Protein AF-N1UUD4-F1 (afdb_monomer_lite)

Secondary structure (DSSP, 8-state):
-HHHHHHHHHHHHHHHHHHHHHTTTHHHHHHS-THHHHHHHHHHHHHHHHHHHHHHHT---HHHHHHHHHHHHHHHHHHHHHH---TTTS-HHHHHHHHTT--GGGG-TT---S-S----

Sequence (120 aa):
MGLAAILVFGAALLVYGINAYRGAARGWTLRGGYLGLGALYFGAAILLSQPVTWLLESGYSLPGILLGLVMTVCMVLLVLSFFWMPAFLKPRWLKDWEARGSDRTEFSPFRRDSTDKRTP

Structure (mmCIF, N/CA/C/O backbone):
data_AF-N1UUD4-F1
#
_entry.id   AF-N1UUD4-F1
#
loop_
_atom_site.group_PDB
_atom_site.id
_atom_site.type_symbol
_atom_site.label_atom_id
_atom_site.label_alt_id
_atom_site.label_comp_id
_atom_site.label_asym_id
_atom_site.label_entity_id
_atom_site.label_seq_id
_atom_site.pdbx_PDB_ins_code
_atom_site.Cartn_x
_atom_site.Cartn_y
_atom_site.Cartn_z
_atom_site.occupancy
_atom_site.B_iso_or_equiv
_atom_site.auth_seq_id
_atom_site.auth_comp_id
_atom_site.auth_asym_id
_atom_site.auth_atom_id
_atom_site.pdbx_PDB_model_num
ATOM 1 N N . MET A 1 1 ? 8.560 -21.785 -11.286 1.00 61.34 1 MET A N 1
ATOM 2 C CA . MET A 1 1 ? 7.499 -21.640 -10.260 1.00 61.34 1 MET A CA 1
ATOM 3 C C . MET A 1 1 ? 7.542 -20.316 -9.482 1.00 61.34 1 MET A C 1
ATOM 5 O O . MET A 1 1 ? 6.537 -19.981 -8.874 1.00 61.34 1 MET A O 1
ATOM 9 N N . GLY A 1 2 ? 8.627 -19.524 -9.519 1.00 82.19 2 GLY A N 1
ATOM 10 C CA . GLY A 1 2 ? 8.749 -18.314 -8.682 1.00 82.19 2 GLY A CA 1
ATOM 11 C C . GLY A 1 2 ? 7.771 -17.171 -8.999 1.00 82.19 2 GLY A C 1
ATOM 12 O O . GLY A 1 2 ? 7.133 -16.651 -8.094 1.00 82.19 2 GLY A O 1
ATOM 13 N N . LEU A 1 3 ? 7.597 -16.806 -10.273 1.00 84.25 3 LEU A N 1
ATOM 14 C CA . LEU A 1 3 ? 6.860 -15.588 -10.651 1.00 84.25 3 LEU A CA 1
ATOM 15 C C . LEU A 1 3 ? 5.347 -15.686 -10.395 1.00 84.25 3 LEU A C 1
ATOM 17 O O . LEU A 1 3 ? 4.753 -14.784 -9.809 1.00 84.25 3 LEU A O 1
ATOM 21 N N . ALA A 1 4 ? 4.730 -16.813 -10.756 1.00 86.94 4 ALA A N 1
ATOM 22 C CA . ALA A 1 4 ? 3.311 -17.051 -10.490 1.00 86.94 4 ALA A CA 1
ATOM 23 C C . ALA A 1 4 ? 3.001 -17.045 -8.982 1.00 86.94 4 ALA A C 1
ATOM 25 O O . ALA A 1 4 ? 2.006 -16.460 -8.565 1.00 86.94 4 ALA A O 1
ATOM 26 N N . ALA A 1 5 ? 3.877 -17.629 -8.157 1.00 88.19 5 ALA A N 1
ATOM 27 C CA . ALA A 1 5 ? 3.718 -17.617 -6.704 1.00 88.19 5 ALA A CA 1
ATOM 28 C C . ALA A 1 5 ? 3.808 -16.193 -6.128 1.00 88.19 5 ALA A C 1
ATOM 30 O O . ALA A 1 5 ? 2.994 -15.827 -5.285 1.00 88.19 5 ALA A O 1
ATOM 31 N N . ILE A 1 6 ? 4.742 -15.373 -6.626 1.00 88.00 6 ILE A N 1
ATOM 32 C CA . ILE A 1 6 ? 4.882 -13.963 -6.231 1.00 88.00 6 ILE A CA 1
ATOM 33 C C . ILE A 1 6 ? 3.622 -13.166 -6.589 1.00 88.00 6 ILE A C 1
ATOM 35 O O . ILE A 1 6 ? 3.122 -12.409 -5.758 1.00 88.00 6 ILE A O 1
ATOM 39 N N . LEU A 1 7 ? 3.070 -13.362 -7.789 1.00 89.50 7 LEU A N 1
ATOM 40 C CA . LEU A 1 7 ? 1.847 -12.680 -8.220 1.00 89.50 7 LEU A CA 1
ATOM 41 C C . LEU A 1 7 ? 0.626 -13.096 -7.399 1.00 89.50 7 LEU A C 1
ATOM 43 O O . LEU A 1 7 ? -0.143 -12.237 -6.972 1.00 89.50 7 LEU A O 1
ATOM 47 N N . VAL A 1 8 ? 0.464 -14.395 -7.134 1.00 92.38 8 VAL A N 1
ATOM 48 C CA . VAL A 1 8 ? -0.622 -14.904 -6.284 1.00 92.38 8 VAL A CA 1
ATOM 49 C C . VAL A 1 8 ? -0.498 -14.348 -4.867 1.00 92.38 8 VAL A C 1
ATOM 51 O O . VAL A 1 8 ? -1.488 -13.895 -4.295 1.00 92.38 8 VAL A O 1
ATOM 54 N N . PHE A 1 9 ? 0.716 -14.317 -4.317 1.00 90.69 9 PHE A N 1
ATOM 55 C CA . PHE A 1 9 ? 0.977 -13.746 -3.001 1.00 90.69 9 PHE A CA 1
ATOM 56 C C . PHE A 1 9 ? 0.680 -12.238 -2.956 1.00 90.69 9 PHE A C 1
ATOM 58 O O . PHE A 1 9 ? -0.017 -11.774 -2.052 1.00 90.69 9 PHE A O 1
ATOM 65 N N . GLY A 1 10 ? 1.125 -11.478 -3.962 1.00 89.19 10 GLY A N 1
ATOM 66 C CA . GLY A 1 10 ? 0.825 -10.051 -4.098 1.00 89.19 10 GLY A CA 1
ATOM 67 C C . GLY A 1 10 ? -0.676 -9.772 -4.219 1.00 89.19 10 GLY A C 1
ATOM 68 O O . GLY A 1 10 ? -1.195 -8.882 -3.546 1.00 89.19 10 GLY A O 1
ATOM 69 N N . ALA A 1 11 ? -1.398 -10.575 -5.004 1.00 91.25 11 ALA A N 1
ATOM 70 C CA . ALA A 1 11 ? -2.849 -10.478 -5.141 1.00 91.25 11 ALA A CA 1
ATOM 71 C C . ALA A 1 11 ? -3.580 -10.804 -3.831 1.00 91.25 11 ALA A C 1
ATOM 73 O O . ALA A 1 11 ? -4.490 -10.072 -3.440 1.00 91.25 11 ALA A O 1
ATOM 74 N N . ALA A 1 12 ? -3.163 -11.852 -3.116 1.00 92.12 12 ALA A N 1
ATOM 75 C CA . ALA A 1 12 ? -3.735 -12.208 -1.820 1.00 92.12 12 ALA A CA 1
ATOM 76 C C . ALA A 1 12 ? -3.552 -11.078 -0.792 1.00 92.12 12 ALA A C 1
ATOM 78 O O . ALA A 1 12 ? -4.505 -10.712 -0.101 1.00 92.12 12 ALA A O 1
ATOM 79 N N . LEU A 1 13 ? -2.360 -10.473 -0.739 1.00 89.31 13 LEU A N 1
ATOM 80 C CA . LEU A 1 13 ? -2.074 -9.316 0.113 1.00 89.31 13 LEU A CA 1
ATOM 81 C C . LEU A 1 13 ? -2.908 -8.091 -0.261 1.00 89.31 13 LEU A C 1
ATOM 83 O O 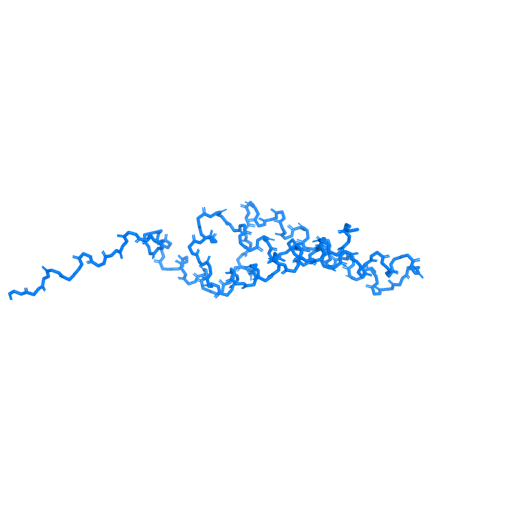. LEU A 1 13 ? -3.434 -7.421 0.626 1.00 89.31 13 LEU A O 1
ATOM 87 N N . LEU A 1 14 ? -3.071 -7.821 -1.558 1.00 89.94 14 LEU A N 1
ATOM 88 C CA . LEU A 1 14 ? -3.896 -6.717 -2.036 1.00 89.94 14 LEU A CA 1
ATOM 89 C C . LEU A 1 14 ? -5.357 -6.908 -1.613 1.00 89.94 14 LEU A C 1
ATOM 91 O O . LEU A 1 14 ? -5.952 -6.003 -1.036 1.00 89.94 14 LEU A O 1
ATOM 95 N N . VAL A 1 15 ? -5.929 -8.094 -1.842 1.00 90.31 15 VAL A N 1
ATOM 96 C CA . VAL A 1 15 ? -7.312 -8.417 -1.458 1.00 90.31 15 VAL A CA 1
ATOM 97 C C . VAL A 1 15 ? -7.495 -8.313 0.055 1.00 90.31 15 VAL A C 1
ATOM 99 O O . VAL A 1 15 ? -8.466 -7.714 0.524 1.00 90.31 15 VAL A O 1
ATOM 102 N N . TYR A 1 16 ? -6.545 -8.838 0.828 1.00 87.94 16 TYR A N 1
ATOM 103 C CA . TYR A 1 16 ? -6.548 -8.702 2.281 1.00 87.94 16 TYR A CA 1
ATOM 104 C C . TYR A 1 16 ? -6.506 -7.229 2.710 1.00 87.94 16 TYR A C 1
ATOM 106 O O . TYR A 1 16 ? -7.329 -6.793 3.518 1.00 87.94 16 TYR A O 1
ATOM 114 N N . GLY A 1 17 ? -5.613 -6.439 2.112 1.00 86.19 17 GLY A N 1
ATOM 115 C CA . GLY A 1 17 ? -5.485 -5.010 2.363 1.00 86.19 17 GLY A CA 1
ATOM 116 C C . GLY A 1 17 ? -6.735 -4.213 1.989 1.00 86.19 17 GLY A C 1
ATOM 117 O O . GLY A 1 17 ? -7.136 -3.319 2.731 1.00 86.19 17 GLY A O 1
ATOM 118 N N . ILE A 1 18 ? -7.416 -4.567 0.895 1.00 87.62 18 ILE A N 1
ATOM 119 C CA . ILE A 1 18 ? -8.697 -3.963 0.496 1.00 87.62 18 ILE A CA 1
ATOM 120 C C . ILE A 1 18 ? -9.768 -4.272 1.545 1.00 87.62 18 ILE A C 1
ATOM 122 O O . ILE A 1 18 ? -10.508 -3.380 1.959 1.00 87.62 18 ILE A O 1
ATOM 126 N N . ASN A 1 19 ? -9.843 -5.516 2.019 1.00 87.12 19 ASN A N 1
ATOM 127 C CA . ASN A 1 19 ? -10.798 -5.911 3.054 1.00 87.12 19 ASN A CA 1
ATOM 128 C C . ASN A 1 19 ? -10.515 -5.224 4.400 1.00 87.12 19 ASN A C 1
ATOM 130 O O . ASN A 1 19 ? -11.452 -4.806 5.090 1.00 87.12 19 ASN A O 1
ATOM 134 N N . ALA A 1 20 ? -9.241 -5.032 4.749 1.00 85.25 20 ALA A N 1
ATOM 135 C CA . ALA A 1 20 ? -8.829 -4.212 5.885 1.00 85.25 20 ALA A CA 1
ATOM 136 C C . ALA A 1 20 ? -9.236 -2.739 5.690 1.00 85.25 20 ALA A C 1
ATOM 138 O O . ALA A 1 20 ? -9.849 -2.144 6.577 1.00 85.25 20 ALA A O 1
ATOM 139 N N . TYR A 1 21 ? -9.004 -2.172 4.501 1.00 84.69 21 TYR A N 1
ATOM 140 C CA . TYR A 1 21 ? -9.368 -0.792 4.166 1.00 84.69 21 TYR A CA 1
ATOM 141 C C . TYR A 1 21 ? -10.882 -0.553 4.226 1.00 84.69 21 TYR A C 1
ATOM 143 O O . TYR A 1 21 ? -11.329 0.466 4.747 1.00 84.69 21 TYR A O 1
ATOM 151 N N . ARG A 1 22 ? -11.692 -1.515 3.770 1.00 84.81 22 ARG A N 1
ATOM 152 C CA . ARG A 1 22 ? -13.165 -1.467 3.852 1.00 84.81 22 ARG A CA 1
ATOM 153 C C . ARG A 1 22 ? -13.698 -1.701 5.267 1.00 84.81 22 ARG A C 1
ATOM 155 O O . ARG A 1 22 ? -14.865 -1.429 5.534 1.00 84.81 22 ARG A O 1
ATOM 162 N N . GLY A 1 23 ? -12.859 -2.181 6.183 1.00 79.19 23 GLY A N 1
ATOM 163 C CA . GLY A 1 23 ? -13.258 -2.476 7.552 1.00 79.19 23 GLY A CA 1
ATOM 164 C C . GLY A 1 23 ? -14.036 -3.788 7.688 1.00 79.19 23 GLY A C 1
ATOM 165 O O . GLY A 1 23 ? -14.807 -3.925 8.632 1.00 79.19 23 GLY A O 1
ATOM 166 N N . ALA A 1 24 ? -13.839 -4.751 6.784 1.00 80.06 24 ALA A N 1
ATOM 167 C CA . ALA A 1 24 ? -14.308 -6.125 6.981 1.00 80.06 24 ALA A CA 1
ATOM 168 C C . ALA A 1 24 ? -13.437 -6.868 8.015 1.00 80.06 24 ALA A C 1
ATOM 170 O O . ALA A 1 24 ? -13.918 -7.727 8.743 1.00 80.06 24 ALA A O 1
ATOM 171 N N . ALA A 1 25 ? -12.161 -6.479 8.134 1.00 73.31 25 ALA A N 1
ATOM 172 C CA . ALA A 1 25 ? -11.189 -7.060 9.062 1.00 73.31 25 ALA A CA 1
ATOM 173 C C . ALA A 1 25 ? -10.736 -6.066 10.156 1.00 73.31 25 ALA A C 1
ATOM 175 O O . ALA A 1 25 ? -9.548 -5.985 10.482 1.00 73.31 25 ALA A O 1
ATOM 176 N N . ARG A 1 26 ? -11.670 -5.284 10.731 1.00 73.44 26 ARG A N 1
ATOM 177 C CA . ARG A 1 26 ? -11.368 -4.241 11.747 1.00 73.44 26 ARG A CA 1
ATOM 178 C C . ARG A 1 26 ? -10.597 -4.792 12.943 1.00 73.44 26 ARG A C 1
ATOM 180 O O . ARG A 1 26 ? -9.566 -4.237 13.305 1.00 73.44 26 ARG A O 1
ATOM 187 N N . GLY A 1 27 ? -11.046 -5.918 13.504 1.00 67.75 27 GLY A N 1
ATOM 188 C CA . GLY A 1 27 ? -10.423 -6.523 14.687 1.00 67.75 27 GLY A CA 1
ATOM 189 C C . GLY A 1 27 ? -8.965 -6.948 14.474 1.00 67.75 27 GLY A C 1
ATOM 190 O O . GLY A 1 27 ? -8.148 -6.804 15.378 1.00 67.75 27 GLY A O 1
ATOM 191 N N . TRP A 1 28 ? -8.614 -7.402 13.269 1.00 66.94 28 TRP A N 1
ATOM 192 C CA . TRP A 1 28 ? -7.239 -7.773 12.910 1.00 66.94 28 TRP A CA 1
ATOM 193 C C . TRP A 1 28 ? -6.375 -6.543 12.628 1.00 66.94 28 TRP A C 1
ATOM 195 O O . TRP A 1 28 ? -5.243 -6.454 13.096 1.00 66.94 28 TRP A O 1
ATOM 205 N N . THR A 1 29 ? -6.942 -5.563 11.923 1.00 71.94 29 THR A N 1
ATOM 206 C CA . THR A 1 29 ? -6.261 -4.311 11.562 1.00 71.94 29 THR A CA 1
ATOM 207 C C . THR A 1 29 ? -5.940 -3.458 12.792 1.00 71.94 29 THR A C 1
ATOM 209 O O . THR A 1 29 ? -4.916 -2.792 12.829 1.00 71.94 29 THR A O 1
ATOM 212 N N . LEU A 1 30 ? -6.791 -3.485 13.821 1.00 70.81 30 LEU A N 1
ATOM 213 C CA . LEU A 1 30 ? -6.580 -2.726 15.057 1.00 70.81 30 LEU A CA 1
ATOM 214 C C . LEU A 1 30 ? -5.698 -3.463 16.078 1.00 70.81 30 LEU A C 1
ATOM 216 O O . LEU A 1 30 ? -5.020 -2.814 16.871 1.00 70.81 30 LEU A O 1
ATOM 220 N N . ARG A 1 31 ? -5.673 -4.806 16.061 1.00 68.88 31 ARG A N 1
ATOM 221 C CA . ARG A 1 31 ? -4.787 -5.611 16.925 1.00 68.88 31 ARG A CA 1
ATOM 222 C C . ARG A 1 31 ? -3.333 -5.618 16.460 1.00 68.88 31 ARG A C 1
ATOM 224 O O . ARG A 1 31 ? -2.445 -5.635 17.303 1.00 68.88 31 ARG A O 1
ATOM 231 N N . GLY A 1 32 ? -3.094 -5.627 15.150 1.00 64.00 32 GLY A N 1
ATOM 232 C CA . GLY A 1 32 ? -1.747 -5.719 14.578 1.00 64.00 32 GLY A CA 1
ATOM 233 C C . GLY A 1 32 ? -1.033 -4.381 14.378 1.00 64.00 32 GLY A C 1
ATOM 234 O O . GLY A 1 32 ? 0.040 -4.365 13.790 1.00 64.00 32 GLY A O 1
ATOM 235 N N . GLY A 1 33 ? -1.618 -3.250 14.781 1.00 65.81 33 GLY A N 1
ATOM 236 C CA . GLY A 1 33 ? -1.228 -1.955 14.212 1.00 65.81 33 GLY A CA 1
ATOM 237 C C . GLY A 1 33 ? -1.626 -1.887 12.734 1.00 65.81 33 GLY A C 1
ATOM 238 O O . GLY A 1 33 ? -2.142 -2.856 12.178 1.00 65.81 33 GLY A O 1
ATOM 239 N N . TYR A 1 34 ? -1.406 -0.758 12.063 1.00 76.62 34 TYR A N 1
ATOM 240 C CA . TYR A 1 34 ? -1.892 -0.514 10.695 1.00 76.62 34 TYR A CA 1
ATOM 241 C C . TYR A 1 34 ? -1.309 -1.453 9.604 1.00 76.62 34 TYR A C 1
ATOM 243 O O . TYR A 1 34 ? -1.464 -1.182 8.417 1.00 76.62 34 TYR A O 1
ATOM 251 N N . LEU A 1 35 ? -0.717 -2.596 9.972 1.00 76.50 35 LEU A N 1
ATOM 252 C CA . LEU A 1 35 ? -0.272 -3.706 9.124 1.00 76.50 35 LEU A CA 1
ATOM 253 C C . LEU A 1 35 ? -1.315 -4.159 8.103 1.00 76.50 35 LEU A C 1
ATOM 255 O O . LEU A 1 35 ? -0.960 -4.465 6.969 1.00 76.50 35 LEU A O 1
ATOM 259 N N . GLY A 1 36 ? -2.602 -4.182 8.470 1.00 78.50 36 GLY A N 1
ATOM 260 C CA . GLY A 1 36 ? -3.670 -4.508 7.516 1.00 78.50 36 GLY A CA 1
ATOM 261 C C . GLY A 1 36 ? -3.730 -3.516 6.350 1.00 78.50 36 GLY A C 1
ATOM 262 O O . GLY A 1 36 ? -3.983 -3.903 5.214 1.00 78.50 36 GLY A O 1
ATOM 263 N N . LEU A 1 37 ? -3.424 -2.245 6.615 1.00 83.75 37 LEU A N 1
ATOM 264 C CA . LEU A 1 37 ? -3.327 -1.200 5.600 1.00 83.75 37 LEU A CA 1
ATOM 265 C C . LEU A 1 37 ? -1.971 -1.249 4.884 1.00 83.75 37 LEU A C 1
ATOM 267 O O . LEU A 1 37 ? -1.925 -1.038 3.679 1.00 83.75 37 LEU A O 1
ATOM 271 N N . GLY A 1 38 ? -0.892 -1.612 5.579 1.00 84.44 38 GLY A N 1
ATOM 272 C CA . GLY A 1 38 ? 0.415 -1.883 4.972 1.00 84.44 38 GLY A CA 1
ATOM 273 C C . GLY A 1 38 ? 0.378 -2.987 3.919 1.00 84.44 38 GLY A C 1
ATOM 274 O O . GLY A 1 38 ? 0.905 -2.818 2.821 1.00 84.44 38 GLY A O 1
ATOM 275 N N . ALA A 1 39 ? -0.328 -4.084 4.204 1.00 86.62 39 ALA A N 1
ATOM 276 C CA . ALA A 1 39 ? -0.492 -5.205 3.282 1.00 86.62 39 ALA A CA 1
ATOM 277 C C . ALA A 1 39 ? -1.091 -4.784 1.927 1.00 86.62 39 ALA A C 1
ATOM 279 O O . ALA A 1 39 ? -0.698 -5.332 0.897 1.00 86.62 39 ALA A O 1
ATOM 280 N N . LEU A 1 40 ? -1.969 -3.771 1.911 1.00 88.19 40 LEU A N 1
ATOM 281 C CA . LEU A 1 40 ? -2.506 -3.194 0.676 1.00 88.19 40 LEU A CA 1
ATOM 282 C C . LEU A 1 40 ? -1.385 -2.619 -0.199 1.00 88.19 40 LEU A C 1
ATOM 284 O O . LEU A 1 40 ? -1.277 -2.964 -1.374 1.00 88.19 40 LEU A O 1
ATOM 288 N N . TYR A 1 41 ? -0.547 -1.752 0.374 1.00 89.31 41 TYR A N 1
ATOM 289 C CA . TYR A 1 41 ? 0.529 -1.085 -0.362 1.00 89.31 41 TYR A CA 1
ATOM 290 C C . TYR A 1 41 ? 1.630 -2.063 -0.768 1.00 89.31 41 TYR A C 1
ATOM 292 O O .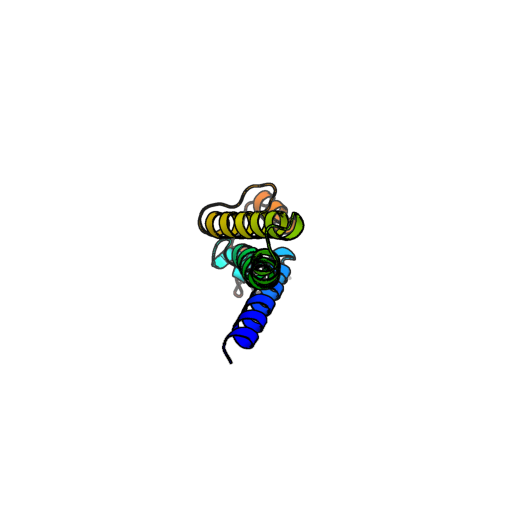 TYR A 1 41 ? 2.179 -1.944 -1.862 1.00 89.31 41 TYR A O 1
ATOM 300 N N . PHE A 1 42 ? 1.909 -3.065 0.070 1.00 90.56 42 PHE A N 1
ATOM 301 C CA . PHE A 1 42 ? 2.865 -4.116 -0.261 1.00 90.56 42 PHE A CA 1
ATOM 302 C C . PHE A 1 42 ? 2.378 -4.991 -1.420 1.00 90.56 42 PHE A C 1
ATOM 304 O O . PHE A 1 42 ? 3.115 -5.191 -2.383 1.00 90.56 42 PHE A O 1
ATOM 311 N N . GLY A 1 43 ? 1.122 -5.449 -1.377 1.00 88.38 43 GLY A N 1
ATOM 312 C CA . GLY A 1 43 ? 0.513 -6.205 -2.472 1.00 88.38 43 GLY A CA 1
ATOM 313 C C . GLY A 1 43 ? 0.497 -5.410 -3.779 1.00 88.38 43 GLY A C 1
ATOM 314 O O . GLY A 1 43 ? 0.878 -5.933 -4.825 1.00 88.38 43 GLY A O 1
ATOM 315 N N . ALA A 1 44 ? 0.148 -4.120 -3.713 1.00 89.38 44 ALA A N 1
ATOM 316 C CA . ALA A 1 44 ? 0.178 -3.226 -4.868 1.00 89.38 44 ALA A CA 1
ATOM 317 C C . ALA A 1 44 ? 1.590 -3.079 -5.452 1.00 89.38 44 ALA A C 1
ATOM 319 O O . ALA A 1 44 ? 1.766 -3.211 -6.659 1.00 89.38 44 ALA A O 1
ATOM 320 N N . ALA A 1 45 ? 2.605 -2.864 -4.615 1.00 89.44 45 ALA A N 1
ATOM 321 C CA . ALA A 1 45 ? 3.984 -2.733 -5.072 1.00 89.44 45 ALA A CA 1
ATOM 322 C C . ALA A 1 45 ? 4.530 -4.032 -5.696 1.00 89.44 45 ALA A C 1
ATOM 324 O O . ALA A 1 45 ? 5.216 -3.971 -6.714 1.00 89.44 45 ALA A O 1
ATOM 325 N N . ILE A 1 46 ? 4.182 -5.205 -5.148 1.00 90.12 46 ILE A N 1
ATOM 326 C CA . ILE A 1 46 ? 4.531 -6.503 -5.751 1.00 90.12 46 ILE A CA 1
ATOM 327 C C . ILE A 1 46 ? 3.897 -6.633 -7.139 1.00 90.12 46 ILE A C 1
ATOM 329 O O . ILE A 1 46 ? 4.587 -6.986 -8.094 1.00 90.12 46 ILE A O 1
ATOM 333 N N . LEU A 1 47 ? 2.608 -6.317 -7.276 1.00 90.25 47 LEU A N 1
ATOM 334 C CA . LEU A 1 47 ? 1.907 -6.417 -8.559 1.00 90.25 47 LEU A CA 1
ATOM 335 C C . LEU A 1 47 ? 2.423 -5.403 -9.588 1.00 90.25 47 LEU A C 1
ATOM 337 O O . LEU A 1 47 ? 2.525 -5.735 -10.766 1.00 90.25 47 LEU A O 1
ATOM 341 N N . LEU A 1 48 ? 2.792 -4.196 -9.149 1.00 88.38 48 LEU A N 1
ATOM 342 C CA . LEU A 1 48 ? 3.360 -3.152 -10.004 1.00 88.38 48 LEU A CA 1
ATOM 343 C C . LEU A 1 48 ? 4.810 -3.429 -10.415 1.00 88.38 48 LEU A C 1
ATOM 345 O O . LEU A 1 48 ? 5.236 -2.929 -11.452 1.00 88.38 48 LEU A O 1
ATOM 349 N N . SER A 1 49 ? 5.558 -4.243 -9.663 1.00 86.31 49 SER A N 1
ATOM 350 C CA . SER A 1 49 ? 6.958 -4.545 -9.991 1.00 86.31 49 SER A CA 1
ATOM 351 C C . SER A 1 49 ? 7.123 -5.134 -11.397 1.00 86.31 49 SER A C 1
ATOM 353 O O . SER A 1 49 ? 8.049 -4.754 -12.102 1.00 86.31 49 SER A O 1
ATOM 355 N N . GLN A 1 50 ? 6.196 -5.992 -11.838 1.00 86.94 50 GLN A N 1
ATOM 356 C CA . GLN A 1 50 ? 6.277 -6.690 -13.126 1.00 86.94 50 GLN A CA 1
ATOM 357 C C . GLN A 1 50 ? 6.090 -5.777 -14.350 1.00 86.94 50 GLN A C 1
ATOM 359 O O . GLN A 1 50 ? 6.948 -5.787 -15.234 1.00 86.94 50 GLN A O 1
ATOM 364 N N . PRO A 1 51 ? 5.017 -4.965 -14.450 1.00 84.81 51 PRO A N 1
ATOM 365 C CA . PRO A 1 51 ? 4.893 -4.028 -15.560 1.00 84.81 51 PRO A CA 1
ATOM 366 C C . PRO A 1 51 ? 6.007 -2.976 -15.538 1.00 84.81 51 PRO A C 1
ATOM 368 O O . PRO A 1 51 ? 6.449 -2.565 -16.605 1.00 84.81 51 PRO A O 1
ATOM 371 N N . VAL A 1 52 ? 6.500 -2.576 -14.357 1.00 86.50 52 VAL A N 1
ATOM 372 C CA . VAL A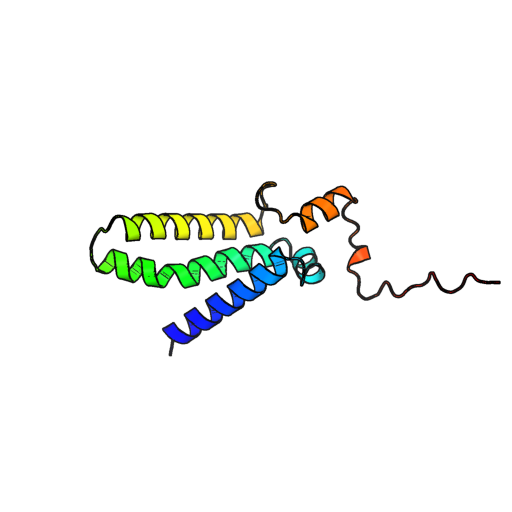 1 52 ? 7.631 -1.642 -14.235 1.00 86.50 52 VAL A CA 1
ATOM 373 C C . VAL A 1 52 ? 8.908 -2.235 -14.824 1.00 86.50 52 VAL A C 1
ATOM 375 O O . VAL A 1 52 ? 9.529 -1.582 -15.658 1.00 86.50 52 VAL A O 1
ATOM 378 N N . THR A 1 53 ? 9.293 -3.459 -14.446 1.00 85.31 53 THR A N 1
ATOM 379 C CA . THR A 1 53 ? 10.505 -4.096 -14.991 1.00 85.31 53 THR A CA 1
ATOM 380 C C . THR A 1 53 ? 10.396 -4.286 -16.496 1.00 85.31 53 THR A C 1
ATOM 382 O O . THR A 1 53 ? 11.311 -3.912 -17.220 1.00 85.31 53 THR A O 1
ATOM 385 N N . TRP A 1 54 ? 9.244 -4.754 -16.980 1.00 87.00 54 TRP A N 1
ATOM 386 C CA . TRP A 1 54 ? 9.015 -4.950 -18.410 1.00 87.00 54 TRP A CA 1
ATOM 387 C C . TRP A 1 54 ? 9.110 -3.638 -19.210 1.00 87.00 54 TRP A C 1
ATOM 389 O O . TRP A 1 54 ? 9.772 -3.580 -20.245 1.00 87.00 54 TRP A O 1
ATOM 399 N N . LEU A 1 55 ? 8.502 -2.556 -18.709 1.00 85.62 55 LEU A N 1
ATOM 400 C CA . LEU A 1 55 ? 8.550 -1.239 -19.351 1.00 85.62 55 LEU A CA 1
ATOM 401 C C . LEU A 1 55 ? 9.943 -0.607 -19.313 1.00 85.62 55 LEU A C 1
ATOM 403 O O . LEU A 1 55 ? 10.310 0.061 -20.274 1.00 85.62 55 LEU A O 1
ATOM 407 N N . LEU A 1 56 ? 10.710 -0.796 -18.238 1.00 83.06 56 LEU A N 1
ATOM 408 C CA . LEU A 1 56 ? 12.072 -0.264 -18.130 1.00 83.06 56 LEU A CA 1
ATOM 409 C C . LEU A 1 56 ? 13.061 -1.036 -19.013 1.00 83.06 56 LEU A C 1
ATOM 411 O O . LEU A 1 56 ? 13.926 -0.421 -19.635 1.00 83.06 56 LEU A O 1
ATOM 415 N N . GLU A 1 57 ? 12.911 -2.359 -19.118 1.00 85.62 57 GLU A N 1
ATOM 416 C CA . GLU A 1 57 ? 13.710 -3.203 -20.018 1.00 85.62 57 GLU A CA 1
ATOM 417 C C . GLU A 1 57 ? 13.453 -2.881 -21.495 1.00 85.62 57 GLU A C 1
ATOM 419 O O . GLU A 1 57 ? 14.370 -2.945 -22.310 1.00 85.62 57 GLU A O 1
ATOM 424 N N . SER A 1 58 ? 12.230 -2.461 -21.842 1.00 83.94 58 SER A N 1
ATOM 425 C CA . SER A 1 58 ? 11.890 -2.009 -23.198 1.00 83.94 58 SER A CA 1
ATOM 426 C C . SER A 1 58 ? 12.527 -0.663 -23.599 1.00 83.94 58 SER A C 1
ATOM 428 O O . SER A 1 58 ? 12.384 -0.230 -24.742 1.00 83.94 58 SER A O 1
ATOM 430 N N . GLY A 1 59 ? 13.241 -0.006 -22.675 1.00 80.12 59 GLY A N 1
ATOM 431 C CA . GLY A 1 59 ? 13.833 1.324 -22.823 1.00 80.12 59 GLY A CA 1
ATOM 432 C C . GLY A 1 59 ? 13.175 2.360 -21.905 1.00 80.12 59 GLY A C 1
ATOM 433 O O . GLY A 1 59 ? 12.133 2.110 -21.302 1.00 80.12 59 GLY A O 1
ATOM 434 N N . TYR A 1 60 ? 13.768 3.555 -21.787 1.00 70.19 60 TYR A N 1
ATOM 435 C CA . TYR A 1 60 ? 13.231 4.642 -20.954 1.00 70.19 60 TYR A CA 1
ATOM 436 C C . TYR A 1 60 ? 11.936 5.215 -21.542 1.00 70.19 60 TYR A C 1
ATOM 438 O O . TYR A 1 60 ? 11.920 6.251 -22.204 1.00 70.19 60 TYR A O 1
ATOM 446 N N . SER A 1 61 ? 10.829 4.526 -21.290 1.00 82.75 61 SER A N 1
ATOM 447 C CA . SER A 1 61 ? 9.492 4.976 -21.633 1.00 82.75 61 SER A CA 1
ATOM 448 C C . SER A 1 61 ? 8.910 5.782 -20.464 1.00 82.75 61 SER A C 1
ATOM 450 O O . SER A 1 61 ? 8.979 5.373 -19.302 1.00 82.75 61 SER A O 1
AT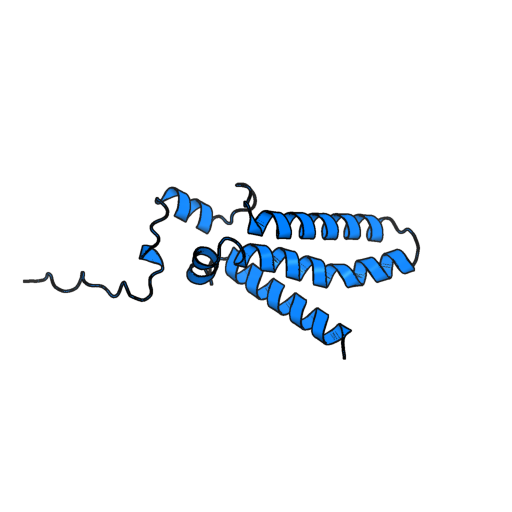OM 452 N N . LEU A 1 62 ? 8.319 6.948 -20.759 1.00 87.88 62 LEU A N 1
ATOM 453 C CA . LEU A 1 62 ? 7.626 7.784 -19.766 1.00 87.88 62 LEU A CA 1
ATOM 454 C C . LEU A 1 62 ? 6.645 6.974 -18.879 1.00 87.88 62 LEU A C 1
ATOM 456 O O . LEU A 1 62 ? 6.646 7.190 -17.666 1.00 87.88 62 LEU A O 1
ATOM 460 N N . PRO A 1 63 ? 5.869 5.999 -19.408 1.00 87.69 63 PRO A N 1
ATOM 461 C CA . PRO A 1 63 ? 5.006 5.150 -18.587 1.00 87.69 63 PRO A CA 1
ATOM 462 C C . PRO A 1 63 ? 5.761 4.295 -17.561 1.00 87.69 63 PRO A C 1
ATOM 464 O O . PRO A 1 63 ? 5.296 4.166 -16.430 1.00 87.69 63 PRO A O 1
ATOM 467 N N . GLY A 1 64 ? 6.926 3.742 -17.920 1.00 86.75 64 GLY A N 1
ATOM 468 C CA . GLY A 1 64 ? 7.756 2.957 -17.000 1.00 86.75 64 GLY A CA 1
ATOM 469 C C . GLY A 1 64 ? 8.263 3.791 -15.824 1.00 86.75 64 GLY A C 1
ATOM 470 O O . GLY A 1 64 ? 8.194 3.353 -14.677 1.00 86.75 64 GLY A O 1
ATOM 471 N N . ILE A 1 65 ? 8.682 5.034 -16.090 1.00 87.88 65 ILE A N 1
ATOM 472 C CA . ILE A 1 65 ? 9.118 5.983 -15.054 1.00 87.88 65 ILE A CA 1
ATOM 473 C C . ILE A 1 65 ? 7.953 6.346 -14.123 1.00 87.88 65 ILE A C 1
ATOM 475 O O . ILE A 1 65 ? 8.102 6.303 -12.902 1.00 87.88 65 ILE A O 1
ATOM 479 N N . LEU A 1 66 ? 6.779 6.665 -14.681 1.00 91.31 66 LEU A N 1
ATOM 480 C CA . LEU A 1 66 ? 5.590 7.001 -13.892 1.00 91.31 66 LEU A CA 1
ATOM 481 C C . LEU A 1 66 ? 5.148 5.834 -13.000 1.00 91.31 66 LEU A C 1
ATOM 483 O O . LEU A 1 66 ? 4.900 6.031 -11.812 1.00 91.31 66 LEU A O 1
ATOM 487 N N . LEU A 1 67 ? 5.104 4.613 -13.535 1.00 88.81 67 LEU A N 1
ATOM 488 C CA . LEU A 1 67 ? 4.776 3.420 -12.751 1.00 88.81 67 LEU A CA 1
ATOM 489 C C . LEU A 1 67 ? 5.841 3.117 -11.688 1.00 88.81 67 LEU A C 1
ATOM 491 O O . LEU A 1 67 ? 5.489 2.742 -10.570 1.00 88.81 67 LEU A O 1
ATOM 495 N N . GLY A 1 68 ? 7.124 3.336 -11.991 1.00 88.31 68 GLY A N 1
ATOM 496 C CA . GLY A 1 68 ? 8.212 3.205 -11.021 1.00 88.31 68 GLY A CA 1
ATOM 497 C C . GLY A 1 68 ? 8.085 4.194 -9.856 1.00 88.31 68 GLY A C 1
ATOM 498 O O . GLY A 1 68 ? 8.274 3.820 -8.696 1.00 88.31 68 GLY A O 1
ATOM 499 N N . LEU A 1 69 ? 7.678 5.437 -10.134 1.00 92.50 69 LEU A N 1
ATOM 500 C CA . LEU A 1 69 ? 7.368 6.427 -9.097 1.00 92.50 69 LEU A CA 1
ATOM 501 C C . LEU A 1 69 ? 6.182 5.985 -8.235 1.00 92.50 69 LEU A C 1
ATOM 503 O O . LEU A 1 69 ? 6.268 6.046 -7.011 1.00 92.50 69 LEU A O 1
ATOM 507 N N . VAL A 1 70 ? 5.105 5.477 -8.843 1.00 91.75 70 VAL A N 1
ATOM 508 C CA . VAL A 1 70 ? 3.952 4.940 -8.099 1.00 91.75 70 VAL A CA 1
ATOM 509 C C . VAL A 1 70 ? 4.373 3.774 -7.202 1.00 91.75 70 VAL A C 1
ATOM 511 O O . VAL A 1 70 ? 4.027 3.757 -6.022 1.00 91.75 70 VAL A O 1
ATOM 514 N N . MET A 1 71 ? 5.173 2.834 -7.715 1.00 91.25 71 MET A N 1
ATOM 515 C CA . MET A 1 71 ? 5.711 1.721 -6.928 1.00 91.25 71 MET A CA 1
ATOM 516 C C . MET A 1 71 ? 6.551 2.225 -5.744 1.00 91.25 71 MET A C 1
ATOM 518 O O . MET A 1 71 ? 6.410 1.728 -4.625 1.00 91.25 71 MET A O 1
ATOM 522 N N . THR A 1 72 ? 7.387 3.238 -5.975 1.00 90.00 72 THR A N 1
ATOM 523 C CA . THR A 1 72 ? 8.208 3.865 -4.931 1.00 90.00 72 THR A CA 1
ATOM 524 C C . THR A 1 72 ? 7.330 4.482 -3.846 1.00 90.00 72 THR A C 1
ATOM 526 O O . THR A 1 72 ? 7.540 4.230 -2.662 1.00 90.00 72 THR A O 1
ATOM 529 N N . VAL A 1 73 ? 6.285 5.219 -4.233 1.00 91.81 73 VAL A N 1
ATOM 530 C CA . VAL A 1 73 ? 5.304 5.779 -3.296 1.00 91.81 73 VAL A CA 1
ATOM 531 C C . VAL A 1 73 ? 4.616 4.669 -2.497 1.00 91.81 73 VAL A C 1
ATOM 533 O O . VAL A 1 73 ? 4.516 4.784 -1.278 1.00 91.81 73 VAL A O 1
ATOM 536 N N . CYS A 1 74 ? 4.207 3.562 -3.126 1.00 89.75 74 CYS A N 1
ATOM 537 C CA . CYS A 1 74 ? 3.632 2.418 -2.411 1.00 89.75 74 CYS A CA 1
ATOM 538 C C . CYS A 1 74 ? 4.599 1.830 -1.371 1.00 89.75 74 CYS A C 1
ATOM 540 O O . CYS A 1 74 ? 4.176 1.507 -0.264 1.00 89.75 74 CYS A O 1
ATOM 542 N N . MET A 1 75 ? 5.893 1.734 -1.683 1.00 89.06 75 MET A N 1
ATOM 543 C CA . MET A 1 75 ? 6.909 1.253 -0.739 1.00 89.06 75 MET A CA 1
ATOM 544 C C . MET A 1 75 ? 7.122 2.214 0.435 1.00 89.06 75 MET A C 1
ATOM 546 O O . MET A 1 75 ? 7.202 1.777 1.582 1.00 89.06 75 MET A O 1
ATOM 550 N N . VAL A 1 76 ? 7.131 3.525 0.185 1.00 89.50 76 VAL A N 1
ATOM 551 C CA . VAL A 1 76 ? 7.178 4.529 1.260 1.00 89.50 76 VAL A CA 1
ATOM 552 C C . VAL A 1 76 ? 5.937 4.421 2.152 1.00 89.50 76 VAL A C 1
ATOM 554 O O . VAL A 1 76 ? 6.057 4.414 3.375 1.00 89.50 76 VAL A O 1
ATOM 557 N N . LEU A 1 77 ? 4.747 4.275 1.562 1.00 86.81 77 LEU A N 1
ATOM 558 C CA . LEU A 1 77 ? 3.494 4.106 2.304 1.00 86.81 77 LEU A CA 1
ATOM 559 C C . LEU A 1 77 ? 3.459 2.810 3.118 1.00 86.81 77 LEU A C 1
ATOM 561 O O . LEU A 1 77 ? 2.936 2.812 4.232 1.00 86.81 77 LEU A O 1
ATOM 565 N N . LEU A 1 78 ? 4.043 1.726 2.603 1.00 87.19 78 LEU A N 1
ATOM 566 C CA . LEU A 1 78 ? 4.238 0.490 3.353 1.00 87.19 78 LEU A CA 1
ATOM 567 C C . LEU A 1 78 ? 5.080 0.746 4.603 1.00 87.19 78 LEU A C 1
ATOM 569 O O . LEU A 1 78 ? 4.635 0.424 5.699 1.00 87.19 78 LEU A O 1
ATOM 573 N N . VAL A 1 79 ? 6.259 1.354 4.468 1.00 86.19 79 VAL A N 1
ATOM 574 C CA . VAL A 1 79 ? 7.129 1.637 5.621 1.00 86.19 79 VAL A CA 1
ATOM 575 C C . VAL A 1 79 ? 6.424 2.555 6.616 1.00 86.19 79 VAL A C 1
ATOM 577 O O . VAL A 1 79 ? 6.390 2.258 7.808 1.00 86.19 79 VAL A O 1
ATOM 580 N N . LEU A 1 80 ? 5.782 3.622 6.134 1.00 85.94 80 LEU A N 1
ATOM 581 C CA . LEU A 1 80 ? 5.000 4.517 6.982 1.00 85.94 80 LEU A CA 1
ATOM 582 C C . LEU A 1 80 ? 3.896 3.761 7.726 1.00 85.94 80 LEU A C 1
ATOM 584 O O . LEU A 1 80 ? 3.741 3.964 8.922 1.00 85.94 80 LEU A O 1
ATOM 588 N N . SER A 1 81 ? 3.198 2.816 7.092 1.00 81.69 81 SER A N 1
ATOM 589 C CA . SER A 1 81 ? 2.131 2.050 7.751 1.00 81.69 81 SER A CA 1
ATOM 590 C C . SER A 1 81 ? 2.586 1.243 8.979 1.00 81.69 81 SER A C 1
ATOM 592 O O . SER A 1 81 ? 1.757 0.965 9.845 1.00 81.69 81 SER A O 1
ATOM 594 N N . PHE A 1 82 ? 3.880 0.917 9.108 1.00 79.56 82 PHE A N 1
ATOM 595 C CA . PHE A 1 82 ? 4.419 0.280 10.316 1.00 79.56 82 PHE A CA 1
ATOM 596 C C . PHE A 1 82 ? 4.560 1.254 11.489 1.00 79.56 82 PHE A C 1
ATOM 598 O O . PHE A 1 82 ? 4.303 0.873 12.629 1.00 79.56 82 PHE A O 1
ATOM 605 N N . PHE A 1 83 ? 4.963 2.497 11.224 1.00 81.69 83 PHE A N 1
ATOM 606 C CA . PHE A 1 83 ? 5.286 3.474 12.269 1.00 81.69 83 PHE A CA 1
ATOM 607 C C . PHE A 1 83 ? 4.146 4.456 12.530 1.00 81.69 83 PHE A C 1
ATOM 609 O O . PHE A 1 83 ? 3.819 4.751 13.678 1.00 81.69 83 PHE A O 1
ATOM 616 N N . TRP A 1 84 ? 3.546 4.989 11.467 1.00 79.38 84 TRP A N 1
ATOM 617 C CA . TRP A 1 84 ? 2.569 6.061 11.543 1.00 79.38 84 TRP A CA 1
ATOM 618 C C . TRP A 1 84 ? 1.760 6.210 10.252 1.00 79.38 84 TRP A C 1
ATOM 620 O O . TRP A 1 84 ? 2.308 6.327 9.156 1.00 79.38 84 TRP A O 1
ATOM 630 N N . MET A 1 85 ? 0.434 6.287 10.382 1.00 78.88 85 MET A N 1
ATOM 631 C CA . MET A 1 85 ? -0.447 6.452 9.232 1.00 78.88 85 MET A CA 1
ATOM 632 C C . MET A 1 85 ? -0.987 7.888 9.136 1.00 78.88 85 MET A C 1
ATOM 634 O O . MET A 1 85 ? -1.689 8.328 10.056 1.00 78.88 85 MET A O 1
ATOM 638 N N . PRO A 1 86 ? -0.721 8.616 8.032 1.00 80.56 86 PRO A N 1
ATOM 639 C CA . PRO A 1 86 ? -1.203 9.981 7.865 1.00 80.56 86 PRO A CA 1
ATOM 640 C C . PRO A 1 86 ? -2.730 10.049 7.877 1.00 80.56 86 PRO A C 1
ATOM 642 O O . PRO A 1 86 ? -3.409 9.181 7.321 1.00 80.56 86 PRO A O 1
ATOM 645 N N . ALA A 1 87 ? -3.286 11.121 8.445 1.00 81.44 87 ALA A N 1
ATOM 646 C CA . ALA A 1 87 ? -4.731 11.279 8.615 1.00 81.44 87 ALA A CA 1
ATOM 647 C C . ALA A 1 87 ? -5.521 11.195 7.294 1.00 81.44 87 ALA A C 1
ATOM 649 O O . ALA A 1 87 ? -6.668 10.756 7.288 1.00 81.44 87 ALA A O 1
ATOM 650 N N . PHE A 1 88 ? -4.933 11.565 6.155 1.00 83.94 88 PHE A N 1
ATOM 651 C CA . PHE A 1 88 ? -5.607 11.468 4.857 1.00 83.94 88 PHE A CA 1
ATOM 652 C C . PHE A 1 88 ? -5.707 10.027 4.322 1.00 83.94 88 PHE A C 1
ATOM 654 O O . PHE A 1 88 ? -6.676 9.717 3.636 1.00 83.94 88 PHE A O 1
ATOM 661 N N . LEU A 1 89 ? -4.776 9.136 4.684 1.00 83.56 89 LEU A N 1
ATOM 662 C CA . LEU A 1 89 ? -4.761 7.729 4.250 1.00 83.56 89 LEU A CA 1
ATOM 663 C C . LEU A 1 89 ? -5.634 6.823 5.119 1.00 83.56 89 LEU A C 1
ATOM 665 O O . LEU A 1 89 ? -5.984 5.718 4.699 1.00 83.56 89 LEU A O 1
ATOM 669 N N . LYS A 1 90 ? -5.992 7.275 6.325 1.00 85.88 90 LYS A N 1
ATOM 670 C CA . LYS A 1 90 ? -6.875 6.522 7.215 1.00 85.88 90 LYS A CA 1
ATOM 671 C C . LYS A 1 90 ? -8.253 6.338 6.560 1.00 85.88 90 LYS A C 1
ATOM 673 O O . LYS A 1 90 ? -8.863 7.333 6.150 1.00 85.88 90 LYS A O 1
ATOM 678 N N . PRO A 1 91 ? -8.777 5.102 6.480 1.00 86.81 91 PRO A N 1
ATOM 679 C CA . PRO A 1 91 ? -10.119 4.872 5.966 1.00 86.81 91 PRO A CA 1
ATOM 680 C C . PRO A 1 91 ? -11.167 5.537 6.869 1.00 86.81 91 PRO A C 1
ATOM 682 O O . PRO A 1 91 ? -10.944 5.731 8.065 1.00 86.81 91 PRO A O 1
ATOM 685 N N . ARG A 1 92 ? -12.331 5.877 6.301 1.00 87.38 92 ARG A N 1
ATOM 686 C CA . ARG A 1 92 ? -13.403 6.601 7.016 1.00 87.38 92 ARG A CA 1
ATOM 687 C C . ARG A 1 92 ? -13.807 5.910 8.320 1.00 87.38 92 ARG A C 1
ATOM 689 O O . ARG A 1 92 ? -13.813 6.549 9.360 1.00 87.38 92 ARG A O 1
ATOM 696 N N . TRP A 1 93 ? -13.991 4.588 8.286 1.00 86.62 93 TRP A N 1
ATOM 697 C CA . TRP A 1 93 ? -14.370 3.812 9.473 1.00 86.62 93 TRP A CA 1
ATOM 698 C C . TRP A 1 93 ? -13.363 3.933 10.624 1.00 86.62 93 TRP A C 1
ATOM 700 O O . TRP A 1 93 ? -13.761 3.876 11.786 1.00 86.62 93 TRP A O 1
ATOM 710 N N . LEU A 1 94 ? -12.071 4.076 10.308 1.00 84.94 94 LEU A N 1
ATOM 711 C CA . LEU A 1 94 ? -11.013 4.202 11.305 1.00 84.94 94 LEU A CA 1
ATOM 712 C C . LEU A 1 94 ? -11.048 5.593 11.934 1.00 84.94 94 LEU A C 1
ATOM 714 O O . LEU A 1 94 ? -10.937 5.703 13.148 1.00 84.94 94 LEU A O 1
ATOM 718 N N . LYS A 1 95 ? -11.278 6.635 11.127 1.00 86.75 95 LYS A N 1
ATOM 719 C CA . LYS A 1 95 ? -11.493 8.001 11.627 1.00 86.75 95 LYS A CA 1
ATOM 720 C C . LYS A 1 95 ? -12.706 8.066 12.546 1.00 86.75 95 LYS A C 1
ATOM 722 O O . LYS A 1 95 ? -12.621 8.640 13.623 1.00 86.75 95 LYS A O 1
ATOM 727 N N . ASP A 1 96 ? -13.804 7.429 12.147 1.00 86.44 96 ASP A N 1
ATOM 728 C CA . ASP A 1 96 ? -15.025 7.400 12.947 1.00 86.44 96 ASP A CA 1
ATOM 729 C C . ASP A 1 96 ? -14.805 6.639 14.264 1.00 86.44 96 ASP A C 1
ATOM 731 O O . ASP A 1 96 ? -15.340 7.027 15.297 1.00 86.44 96 ASP A O 1
ATOM 735 N N . TRP A 1 97 ? -14.016 5.559 14.254 1.00 84.25 97 TRP A N 1
ATOM 736 C CA . TRP A 1 97 ? -13.653 4.821 15.469 1.00 84.25 97 TRP A CA 1
ATOM 737 C C . TRP A 1 97 ? -12.731 5.628 16.396 1.00 84.25 97 TRP A C 1
ATOM 739 O O . TRP A 1 97 ? -12.960 5.663 17.606 1.00 84.25 97 TRP A O 1
ATOM 749 N N . GLU A 1 98 ? -11.742 6.332 15.837 1.00 83.31 98 GLU A N 1
ATOM 750 C CA . GLU A 1 98 ? -10.871 7.238 16.594 1.00 83.31 98 GLU A CA 1
ATOM 751 C C . GLU A 1 98 ? -11.679 8.376 17.238 1.00 83.31 98 GLU A C 1
ATOM 753 O O . GLU A 1 98 ? -11.505 8.656 18.424 1.00 83.31 98 GLU A O 1
ATOM 758 N N . ALA A 1 99 ? -12.627 8.960 16.497 1.00 85.00 99 ALA A N 1
ATOM 759 C CA . ALA A 1 99 ? -13.517 10.015 16.982 1.00 85.00 99 ALA A CA 1
ATOM 760 C C . ALA A 1 99 ? -14.473 9.544 18.094 1.00 85.00 99 ALA A C 1
ATOM 762 O O . ALA A 1 99 ? -14.837 10.334 18.961 1.00 85.00 99 ALA A O 1
ATOM 763 N N . ARG A 1 100 ? -14.849 8.257 18.110 1.00 79.75 100 ARG A N 1
ATOM 764 C CA . ARG A 1 100 ? -15.660 7.644 19.181 1.00 79.75 100 ARG A CA 1
ATOM 765 C C . ARG A 1 100 ? -14.866 7.312 20.452 1.00 79.75 100 ARG A C 1
ATOM 767 O O . ARG A 1 100 ? -15.435 6.755 21.384 1.00 79.75 100 ARG A O 1
ATOM 774 N N . GLY A 1 101 ? -13.573 7.639 20.508 1.00 77.31 101 GLY A N 1
ATOM 775 C CA . GLY A 1 101 ? -12.738 7.422 21.693 1.00 77.31 101 GLY A CA 1
ATOM 776 C C . GLY A 1 101 ? -11.914 6.133 21.673 1.00 77.31 101 GLY A C 1
ATOM 777 O O . GLY A 1 101 ? -11.338 5.774 22.694 1.00 77.31 101 GLY A O 1
ATOM 778 N N . SER A 1 102 ? -11.800 5.457 20.521 1.00 73.62 102 SER A N 1
ATOM 779 C CA . SER A 1 102 ? -10.903 4.304 20.331 1.00 73.62 102 SER A CA 1
ATOM 780 C C . SER A 1 102 ? -11.097 3.161 21.343 1.00 73.62 102 SER A C 1
ATOM 782 O O . SER A 1 102 ? -10.122 2.550 21.794 1.00 73.62 102 SER A O 1
ATOM 784 N N . ASP A 1 103 ? -12.343 2.854 21.718 1.00 70.38 103 ASP A N 1
ATOM 785 C CA . ASP A 1 103 ? -12.615 1.803 22.701 1.00 70.38 103 ASP A CA 1
ATOM 786 C C . ASP A 1 103 ? -12.234 0.421 22.131 1.00 70.38 103 ASP A C 1
ATOM 788 O O . ASP A 1 103 ? -12.918 -0.163 21.285 1.00 70.38 103 ASP A O 1
ATOM 792 N N . ARG A 1 104 ? -11.095 -0.110 22.595 1.00 61.59 104 ARG A N 1
ATOM 793 C CA . ARG A 1 104 ? -10.549 -1.417 22.185 1.00 61.59 104 ARG A CA 1
ATOM 794 C C . ARG A 1 104 ? -11.472 -2.583 22.547 1.00 61.59 104 ARG A C 1
ATOM 796 O O . ARG A 1 104 ? -11.309 -3.670 21.992 1.00 61.59 104 ARG A O 1
ATOM 803 N N . THR A 1 105 ? -12.427 -2.382 23.457 1.00 63.09 105 THR A N 1
ATOM 804 C CA . THR A 1 105 ? -13.353 -3.434 23.893 1.00 63.09 105 THR A CA 1
ATOM 805 C C . THR A 1 105 ? -14.442 -3.749 22.861 1.00 63.09 105 THR A C 1
ATOM 807 O O . THR A 1 105 ? -14.996 -4.848 22.896 1.00 63.09 105 THR A O 1
ATOM 810 N N . GLU A 1 106 ? -14.694 -2.857 21.890 1.00 64.50 106 GLU A N 1
ATOM 811 C CA . GLU A 1 106 ? -15.662 -3.051 20.791 1.00 64.50 106 GLU A CA 1
ATOM 812 C C . GLU A 1 106 ? -15.305 -4.249 19.890 1.00 64.50 106 GLU A C 1
ATOM 814 O O . GLU A 1 106 ? -16.184 -4.904 19.340 1.00 64.50 106 GLU A O 1
ATOM 819 N N . PHE A 1 107 ? -14.018 -4.594 19.790 1.00 64.25 107 PHE A N 1
ATOM 820 C CA . PHE A 1 107 ? -13.532 -5.691 18.942 1.00 64.25 107 PHE A CA 1
ATOM 821 C C . PHE A 1 107 ? -13.090 -6.924 19.733 1.00 64.25 107 PHE A C 1
ATOM 823 O O . PHE A 1 107 ? -12.426 -7.811 19.188 1.00 64.25 107 PHE A O 1
ATOM 830 N N . SER A 1 108 ? -13.428 -6.990 21.024 1.00 59.34 108 SER A N 1
ATOM 831 C CA . SER A 1 108 ? -13.157 -8.174 21.830 1.00 59.34 108 SER A CA 1
ATOM 832 C C . SER A 1 108 ? -14.195 -9.261 21.496 1.00 59.34 108 SER A C 1
ATOM 834 O O . SER A 1 108 ? -15.393 -9.017 21.650 1.00 59.34 108 SER A O 1
ATOM 836 N N . PRO A 1 109 ? -13.778 -10.482 21.108 1.00 57.34 109 PRO A N 1
ATOM 837 C CA . PRO A 1 109 ? -14.706 -11.596 20.886 1.00 57.34 109 PRO A CA 1
ATOM 838 C C . PRO A 1 109 ? -15.413 -12.059 22.176 1.00 57.34 109 PRO A C 1
ATOM 840 O O . PRO A 1 109 ? -16.306 -12.898 22.118 1.00 57.34 109 PRO A O 1
ATOM 843 N N . PHE A 1 110 ? -15.027 -11.513 23.337 1.00 56.50 110 PHE A N 1
ATOM 844 C CA . PHE A 1 110 ? -15.583 -11.825 24.653 1.00 56.50 110 PHE A CA 1
ATOM 845 C C . PHE A 1 110 ? -16.657 -10.840 25.129 1.00 56.50 110 PHE A C 1
ATOM 847 O O . PHE A 1 110 ? -17.249 -11.075 26.180 1.00 56.50 110 PHE A O 1
ATOM 854 N N . ARG A 1 111 ? -16.976 -9.782 24.367 1.00 55.22 111 ARG A N 1
ATOM 855 C CA . ARG A 1 111 ? -18.136 -8.921 24.654 1.00 55.22 111 ARG A CA 1
ATOM 856 C C . ARG A 1 111 ? -19.414 -9.611 24.158 1.00 55.22 111 ARG A C 1
ATOM 858 O O . ARG A 1 111 ? -20.111 -9.098 23.295 1.00 55.22 111 ARG A O 1
ATOM 865 N N . ARG A 1 112 ? -19.687 -10.821 24.662 1.00 54.62 112 ARG A N 1
ATOM 866 C CA . ARG A 1 112 ? -21.052 -11.358 24.671 1.00 54.62 112 ARG A CA 1
ATOM 867 C C . ARG A 1 112 ? -21.839 -10.512 25.656 1.00 54.62 112 ARG A C 1
ATOM 869 O O . ARG A 1 112 ? -21.367 -10.301 26.771 1.00 54.62 112 ARG A O 1
ATOM 876 N N . ASP A 1 113 ? -22.995 -10.042 25.213 1.00 55.66 113 ASP A N 1
ATOM 877 C CA . ASP A 1 113 ? -23.977 -9.289 25.982 1.00 55.66 113 ASP A CA 1
ATOM 878 C C . ASP A 1 113 ? -24.112 -9.804 27.420 1.00 55.66 113 ASP A C 1
ATOM 880 O O . ASP A 1 113 ? -24.814 -10.772 27.704 1.00 55.66 113 ASP A O 1
ATOM 884 N N . SER A 1 114 ? -23.448 -9.138 28.362 1.00 55.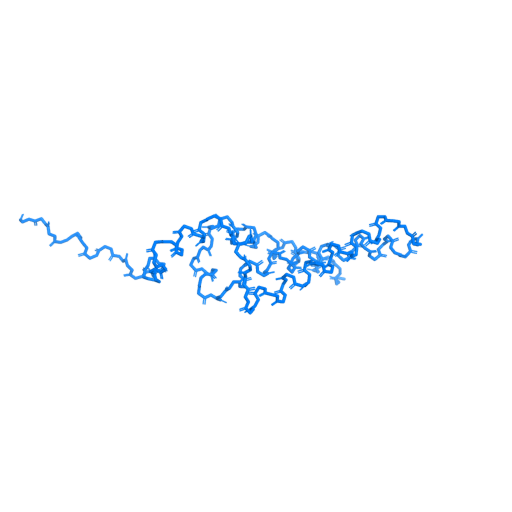38 114 SER A N 1
ATOM 885 C CA . SER A 1 114 ? -23.779 -9.240 29.785 1.00 55.38 114 SER A CA 1
ATOM 886 C C . SER A 1 114 ? -24.956 -8.327 30.152 1.00 55.38 114 SER A C 1
ATOM 888 O O . SER A 1 114 ? -25.374 -8.282 31.307 1.00 55.38 114 SER A O 1
ATOM 890 N N . THR A 1 115 ? -25.507 -7.613 29.167 1.00 54.19 115 THR A N 1
ATOM 891 C CA . THR A 1 115 ? -26.621 -6.673 29.303 1.00 54.19 115 THR A CA 1
ATOM 892 C C . THR A 1 115 ? -28.005 -7.318 29.222 1.00 54.19 115 THR A C 1
ATOM 894 O O . THR A 1 115 ? -28.971 -6.663 29.595 1.00 54.19 115 THR A O 1
ATOM 897 N N . ASP A 1 116 ? -28.119 -8.602 28.868 1.00 54.09 116 ASP A N 1
ATOM 898 C CA . ASP A 1 116 ? -29.408 -9.313 28.806 1.00 54.09 116 ASP A CA 1
ATOM 899 C C . ASP A 1 116 ? -29.730 -10.108 30.091 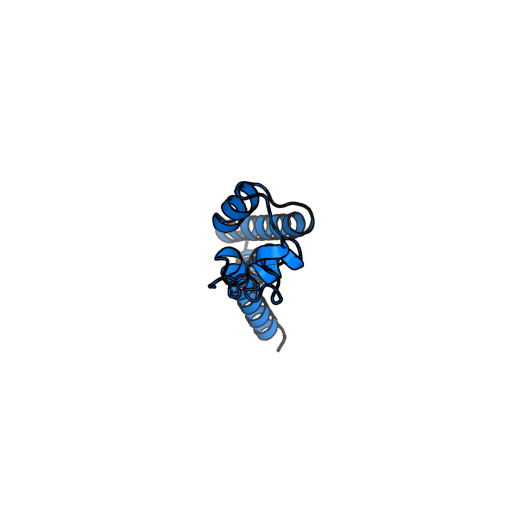1.00 54.09 116 ASP A C 1
ATOM 901 O O . ASP A 1 116 ? -30.061 -11.291 30.072 1.00 54.09 116 ASP A O 1
ATOM 905 N N . LYS A 1 117 ? -29.545 -9.475 31.258 1.00 55.19 117 LYS A N 1
ATOM 906 C CA . LYS A 1 117 ? -30.007 -9.998 32.565 1.00 55.19 117 LYS A CA 1
ATOM 907 C C . LYS A 1 117 ? -30.601 -8.912 33.463 1.00 55.19 117 LYS A C 1
ATOM 909 O O . LYS A 1 117 ? -30.462 -8.951 34.684 1.00 55.19 117 LYS A O 1
ATOM 914 N N . ARG A 1 118 ? -31.240 -7.908 32.864 1.00 58.31 118 ARG A N 1
ATOM 915 C CA . ARG A 1 118 ? -32.087 -6.955 33.593 1.00 58.31 118 ARG A CA 1
ATOM 916 C C . ARG A 1 118 ? -33.421 -6.798 32.886 1.00 58.31 118 ARG A C 1
ATOM 918 O O . ARG A 1 118 ? -33.717 -5.746 32.334 1.00 58.31 118 ARG A O 1
ATOM 925 N N . THR A 1 119 ? -34.233 -7.838 32.940 1.00 57.41 119 THR A N 1
ATOM 926 C CA . THR A 1 119 ? -35.679 -7.642 33.010 1.00 57.41 119 THR A CA 1
ATOM 927 C C . THR A 1 119 ? -36.192 -8.390 34.247 1.00 57.41 119 THR A C 1
ATOM 929 O O . THR A 1 119 ? -35.659 -9.460 34.549 1.00 57.41 119 THR A O 1
ATOM 932 N N . PRO A 1 120 ? -37.062 -7.738 35.040 1.00 62.81 120 PRO A N 1
ATOM 933 C CA . PRO A 1 120 ? -37.458 -8.158 36.386 1.00 62.81 120 PRO A CA 1
ATOM 934 C C . PRO A 1 120 ? -38.341 -9.408 36.414 1.00 62.81 120 PRO A C 1
ATOM 936 O O . PRO A 1 120 ? -39.040 -9.666 35.409 1.00 62.81 120 PRO A O 1
#

Radius of gyration: 19.24 Å; chains: 1; bounding box: 51×33×60 Å

Organism: NCBI:txid1246476

Foldseek 3Di:
DPLVVLLVQLVVLLVQLVCVLVVVPVLVCLVQQVVSVLSNLSSVLSNLVVVLVVVVVVPPDPVSVVSVVSSVVSVVCSVCSVPHDDPVSRRPVRVVCVVVVVPSVVSDPPPDDPPPPPDD

pLDDT: mean 80.32, std 11.07, range [54.09, 92.5]